Protein AF-A0AAV2E167-F1 (afdb_monomer_lite)

pLDDT: mean 82.75, std 15.73, range [47.31, 97.56]

Structure (mmCIF, N/CA/C/O backbone):
data_AF-A0AAV2E167-F1
#
_entry.id   AF-A0AAV2E167-F1
#
loop_
_atom_site.group_PDB
_atom_site.id
_atom_site.type_symbol
_atom_site.label_atom_id
_atom_site.label_alt_id
_atom_site.label_comp_id
_atom_site.label_asym_id
_atom_site.label_entity_id
_atom_site.label_seq_id
_atom_site.pdbx_PDB_ins_code
_atom_site.Cartn_x
_atom_site.Cartn_y
_atom_site.Cartn_z
_atom_site.occupancy
_atom_site.B_iso_or_equiv
_atom_site.auth_seq_id
_atom_site.auth_comp_id
_atom_site.auth_asym_id
_atom_site.auth_atom_id
_atom_site.pdbx_PDB_model_num
ATOM 1 N N . MET A 1 1 ? -47.437 3.064 44.774 1.00 47.31 1 MET A N 1
ATOM 2 C CA . MET A 1 1 ? -46.549 2.252 43.906 1.00 47.31 1 MET A CA 1
ATOM 3 C C . MET A 1 1 ? -46.673 2.664 42.426 1.00 47.31 1 MET A C 1
ATOM 5 O O . MET A 1 1 ? -46.790 1.802 41.572 1.00 47.31 1 MET A O 1
ATOM 9 N N . VAL A 1 2 ? -46.656 3.971 42.101 1.00 48.81 2 VAL A N 1
ATOM 10 C CA . VAL A 1 2 ? -46.819 4.470 40.707 1.00 48.81 2 VAL A CA 1
ATOM 11 C C . VAL A 1 2 ? -45.603 5.284 40.227 1.00 48.81 2 VAL A C 1
ATOM 13 O O . VAL A 1 2 ? -45.297 5.292 39.039 1.00 48.81 2 VAL A O 1
ATOM 16 N N . ALA A 1 3 ? -44.815 5.866 41.141 1.00 50.81 3 ALA A N 1
ATOM 17 C CA . ALA A 1 3 ? -43.581 6.588 40.798 1.00 50.81 3 ALA A CA 1
ATOM 18 C C . ALA A 1 3 ? -42.472 5.687 40.215 1.00 50.81 3 ALA A C 1
ATOM 20 O O . ALA A 1 3 ? -41.575 6.159 39.523 1.00 50.81 3 ALA A O 1
ATOM 21 N N . SER A 1 4 ? -42.541 4.376 40.457 1.00 52.25 4 SER A N 1
ATOM 22 C CA . SER A 1 4 ? -41.567 3.403 39.962 1.00 52.25 4 SER A CA 1
ATOM 23 C C . SER A 1 4 ? -41.780 3.018 38.496 1.00 52.25 4 SER A C 1
ATOM 25 O O . SER A 1 4 ? -40.814 2.623 37.854 1.00 52.25 4 SER A O 1
ATOM 27 N N . ALA A 1 5 ? -42.998 3.129 37.949 1.00 52.84 5 ALA A N 1
ATOM 28 C CA . ALA A 1 5 ? -43.303 2.712 36.575 1.00 52.84 5 ALA A CA 1
ATOM 29 C C . ALA A 1 5 ? -42.932 3.789 35.540 1.00 52.84 5 ALA A C 1
ATOM 31 O O . ALA A 1 5 ? -42.272 3.483 34.549 1.00 52.84 5 ALA A O 1
ATOM 32 N N . SER A 1 6 ? -43.257 5.060 35.817 1.00 55.75 6 SER A N 1
ATOM 33 C CA . SER A 1 6 ? -42.920 6.190 34.933 1.00 55.75 6 SER A CA 1
ATOM 34 C C . SER A 1 6 ? -41.411 6.436 34.858 1.00 55.75 6 SER A C 1
ATOM 36 O O . SER A 1 6 ? -40.881 6.706 33.785 1.00 55.75 6 SER A O 1
ATOM 38 N N . PHE A 1 7 ? -40.703 6.279 35.983 1.00 56.84 7 PHE A N 1
ATOM 39 C CA . PHE A 1 7 ? -39.248 6.421 36.033 1.00 56.84 7 PHE A CA 1
ATOM 40 C C . PHE A 1 7 ? -38.541 5.286 35.287 1.00 56.84 7 PHE A C 1
ATOM 42 O O . PHE A 1 7 ? -37.607 5.534 34.532 1.00 56.84 7 PHE A O 1
ATOM 49 N N . ARG A 1 8 ? -39.033 4.045 35.425 1.00 60.62 8 ARG A N 1
ATOM 50 C CA . ARG A 1 8 ? -38.523 2.899 34.657 1.00 60.62 8 ARG A CA 1
ATOM 51 C C . ARG A 1 8 ? -38.696 3.121 33.156 1.00 60.62 8 ARG A C 1
ATOM 53 O O . ARG A 1 8 ? -37.732 2.949 32.428 1.00 60.62 8 ARG A O 1
ATOM 60 N N . GLN A 1 9 ? -39.864 3.578 32.705 1.00 60.41 9 GLN A N 1
ATOM 61 C CA . GLN A 1 9 ? -40.140 3.791 31.281 1.00 60.41 9 GLN A CA 1
ATOM 62 C C . GLN A 1 9 ? -39.333 4.956 30.680 1.00 60.41 9 GLN A C 1
ATOM 64 O O . GLN A 1 9 ? -38.788 4.826 29.585 1.00 60.41 9 GLN A O 1
ATOM 69 N N . GLN A 1 10 ? -39.188 6.068 31.405 1.00 65.12 10 GLN A N 1
ATOM 70 C CA . GLN A 1 10 ? -38.405 7.226 30.959 1.00 65.12 10 GLN A CA 1
ATOM 71 C C . GLN A 1 10 ? -36.896 6.925 30.945 1.00 65.12 10 GLN A C 1
ATOM 73 O O . GLN A 1 10 ? -36.195 7.314 30.011 1.00 65.12 10 GLN A O 1
ATOM 78 N N . MET A 1 11 ? -36.408 6.153 31.922 1.00 64.94 11 MET A N 1
ATOM 79 C CA . MET A 1 11 ? -35.016 5.706 31.979 1.00 64.94 11 MET A CA 1
ATOM 80 C C . MET A 1 11 ? -34.710 4.660 30.898 1.00 64.94 11 MET A C 1
ATOM 82 O O . MET A 1 11 ? -33.640 4.714 30.302 1.00 64.94 11 MET A O 1
ATOM 86 N N . SER A 1 12 ? -35.660 3.776 30.563 1.00 75.69 12 SER A N 1
ATOM 87 C CA . SER A 1 12 ? -35.531 2.825 29.448 1.00 75.69 12 SER A CA 1
ATOM 88 C C . SER A 1 12 ? -35.449 3.511 28.080 1.00 75.69 12 SER A C 1
ATOM 90 O O . SER A 1 12 ? -34.602 3.138 27.273 1.00 75.69 12 SER A O 1
ATOM 92 N N . LEU A 1 13 ? -36.279 4.527 27.812 1.00 74.81 13 LEU A N 1
ATOM 93 C CA . LEU A 1 13 ? -36.254 5.251 26.531 1.00 74.81 13 LEU A CA 1
ATOM 94 C C . LEU A 1 13 ? -34.966 6.060 26.344 1.00 74.81 13 LEU A C 1
ATOM 96 O O . LEU A 1 13 ? -34.392 6.054 25.256 1.00 74.81 13 LEU A O 1
ATOM 100 N N . ALA A 1 14 ? -34.474 6.700 27.408 1.00 80.00 14 ALA A N 1
ATOM 101 C CA . ALA A 1 14 ? -33.192 7.400 27.378 1.00 80.00 14 ALA A CA 1
ATOM 102 C C . ALA A 1 14 ? -32.025 6.443 27.073 1.00 80.00 14 ALA A C 1
ATOM 104 O O . ALA A 1 14 ? -31.132 6.784 26.301 1.00 80.00 14 ALA A O 1
ATOM 105 N N . LEU A 1 15 ? -32.064 5.224 27.622 1.00 79.19 15 LEU A N 1
ATOM 106 C CA . LEU A 1 15 ? -31.035 4.204 27.413 1.00 79.19 15 LEU A CA 1
ATOM 107 C C . LEU A 1 15 ? -31.038 3.664 25.976 1.00 79.19 15 LEU A C 1
ATOM 109 O O . LEU A 1 15 ? -29.977 3.521 25.377 1.00 79.19 15 LEU A O 1
ATOM 113 N N . ILE A 1 16 ? -32.217 3.426 25.393 1.00 84.19 16 ILE A N 1
ATOM 114 C CA . ILE A 1 16 ? -32.352 2.969 24.000 1.00 84.19 16 ILE A CA 1
ATOM 115 C C . ILE A 1 16 ? -31.878 4.049 23.020 1.00 84.19 16 ILE A C 1
ATOM 117 O O . ILE A 1 16 ? -31.143 3.741 22.086 1.00 84.19 16 ILE A O 1
ATOM 121 N N . MET A 1 17 ? -32.244 5.314 23.251 1.00 82.06 17 MET A N 1
ATOM 122 C CA . MET A 1 17 ? -31.775 6.442 22.436 1.00 82.06 17 MET A CA 1
ATOM 123 C C . MET A 1 17 ? -30.255 6.604 22.530 1.00 82.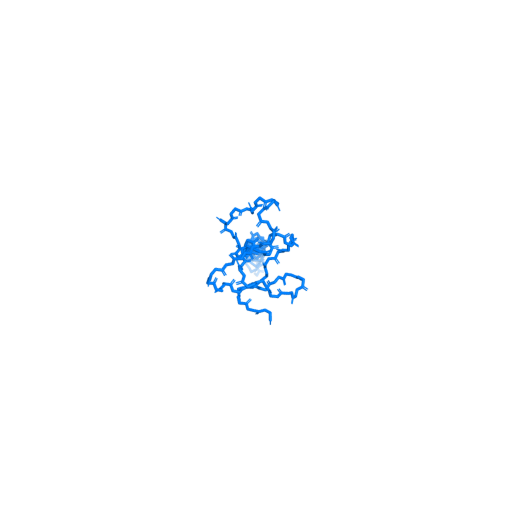06 17 MET A C 1
ATOM 125 O O . MET A 1 17 ? -29.597 6.760 21.505 1.00 82.06 17 MET A O 1
ATOM 129 N N . ALA A 1 18 ? -29.683 6.508 23.734 1.00 83.31 18 ALA A N 1
ATOM 130 C CA . ALA A 1 18 ? -28.239 6.587 23.929 1.00 83.31 18 ALA A CA 1
ATOM 131 C C . ALA A 1 18 ? -27.503 5.447 23.208 1.00 83.31 18 ALA A C 1
ATOM 133 O O . ALA A 1 18 ? -26.574 5.714 22.453 1.00 83.31 18 ALA A O 1
ATOM 134 N N . LEU A 1 19 ? -27.956 4.198 23.361 1.00 80.94 19 LEU A N 1
ATOM 135 C CA . LEU A 1 19 ? -27.372 3.044 22.669 1.00 80.94 19 LEU A CA 1
ATOM 136 C C . LEU A 1 19 ? -27.530 3.138 21.146 1.00 80.94 19 LEU A C 1
ATOM 138 O O . LEU A 1 19 ? -26.597 2.807 20.421 1.00 80.94 19 LEU A O 1
ATOM 142 N N . GLY A 1 20 ? -28.671 3.629 20.656 1.00 79.81 20 GLY A N 1
ATOM 143 C CA . GLY A 1 20 ? -28.917 3.844 19.231 1.00 79.81 20 GLY A CA 1
ATOM 144 C C . GLY A 1 20 ? -27.997 4.906 18.627 1.00 79.81 20 GLY A C 1
ATOM 145 O O . GLY A 1 20 ? -27.439 4.683 17.556 1.00 79.81 20 GLY A O 1
ATOM 146 N N . ILE A 1 21 ? -27.773 6.017 19.336 1.00 80.62 21 ILE A N 1
ATOM 147 C CA . ILE A 1 21 ? -26.831 7.071 18.930 1.00 80.62 21 ILE A CA 1
ATOM 148 C C . ILE A 1 21 ? -25.393 6.545 18.978 1.00 80.62 21 ILE A C 1
ATOM 150 O O . ILE A 1 21 ? -24.643 6.752 18.030 1.00 80.62 21 ILE A O 1
ATOM 154 N N . SER A 1 22 ? -25.003 5.822 20.032 1.00 74.56 22 SER A N 1
ATOM 155 C CA . SER A 1 22 ? -23.670 5.214 20.132 1.00 74.56 22 SER A CA 1
ATOM 156 C C . SER A 1 22 ? -23.407 4.199 19.017 1.00 74.56 22 SER A C 1
ATOM 158 O O . SER A 1 22 ? -22.310 4.175 18.463 1.00 74.56 22 SER A O 1
ATOM 160 N N . LEU A 1 23 ? -24.412 3.401 18.647 1.00 71.38 23 LEU A N 1
ATOM 161 C CA . LEU A 1 23 ? -24.322 2.439 17.551 1.00 71.38 23 LEU A CA 1
ATOM 162 C C . LEU A 1 23 ? -24.232 3.136 16.184 1.00 71.38 23 LEU A C 1
ATOM 164 O O . LEU A 1 23 ? -23.420 2.738 15.352 1.00 71.38 23 LEU A O 1
ATOM 168 N N . TRP A 1 24 ? -25.001 4.210 15.976 1.00 72.81 24 TRP A N 1
ATOM 169 C CA . TRP A 1 24 ? -24.902 5.065 14.787 1.00 72.81 24 TRP A CA 1
ATOM 170 C C . TRP A 1 24 ? -23.521 5.715 14.656 1.00 72.81 24 TRP A C 1
ATOM 172 O O . TRP A 1 24 ? -22.935 5.711 13.579 1.00 72.81 24 TRP A O 1
ATOM 182 N N . VAL A 1 25 ? -22.964 6.228 15.757 1.00 69.81 25 VAL A N 1
ATOM 183 C CA . VAL A 1 25 ? -21.626 6.839 15.778 1.00 69.81 25 VAL A CA 1
ATOM 184 C C . VAL A 1 25 ? -20.527 5.808 15.494 1.00 69.81 25 VAL A C 1
ATOM 186 O O . VAL A 1 25 ? -19.567 6.141 14.801 1.00 69.81 25 VAL A O 1
ATOM 189 N N . LEU A 1 26 ? -20.663 4.562 15.969 1.00 61.25 26 LEU A N 1
ATOM 190 C CA . LEU A 1 26 ? -19.725 3.482 15.634 1.00 61.25 26 LEU A CA 1
ATOM 191 C C . LEU A 1 26 ? -19.755 3.133 14.141 1.00 61.25 26 LEU A C 1
ATOM 193 O O . LEU A 1 26 ? -18.701 2.921 13.544 1.00 61.25 26 LEU A O 1
ATOM 197 N N . HIS A 1 27 ?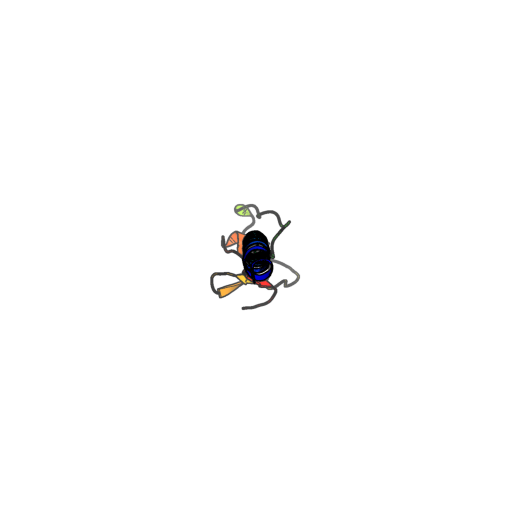 -20.946 3.084 13.541 1.00 59.38 27 HIS A N 1
ATOM 198 C CA . HIS A 1 27 ? -21.102 2.706 12.137 1.00 59.38 27 HIS A CA 1
ATOM 199 C C . HIS A 1 27 ? -20.455 3.722 11.185 1.00 59.38 27 HIS A C 1
ATOM 201 O O . HIS A 1 27 ? -19.946 3.350 10.134 1.00 59.38 27 HIS A O 1
ATOM 207 N N . SER A 1 28 ? -20.412 4.996 11.577 1.00 58.50 28 SER A N 1
ATOM 208 C CA . SER A 1 28 ? -19.864 6.072 10.748 1.00 58.50 28 SER A CA 1
ATOM 209 C C . SER A 1 28 ? -18.335 6.210 10.785 1.00 58.50 28 SER A C 1
ATOM 211 O O . SER A 1 28 ? -17.817 7.065 10.074 1.00 58.50 28 SER A O 1
ATOM 213 N N . LYS A 1 29 ? -17.598 5.456 11.621 1.00 54.09 29 LYS A N 1
ATOM 214 C CA . LYS A 1 29 ? -16.164 5.728 11.876 1.00 54.09 29 LYS A CA 1
ATOM 215 C C . LYS A 1 29 ? -15.185 4.611 11.509 1.00 54.09 29 LYS A C 1
ATOM 217 O O . LYS A 1 29 ? -13.990 4.775 11.731 1.00 54.09 29 LYS A O 1
ATOM 222 N N . VAL A 1 30 ? -15.631 3.514 10.904 1.00 50.72 30 VAL A N 1
ATOM 223 C CA . VAL A 1 30 ? -14.689 2.571 10.273 1.00 50.72 30 VAL A CA 1
ATOM 224 C C . VAL A 1 30 ? -14.426 3.045 8.844 1.00 50.72 30 VAL A C 1
ATOM 226 O O . VAL A 1 30 ? -14.793 2.400 7.870 1.00 50.72 30 VAL A O 1
ATOM 229 N N . GLU A 1 31 ? -13.830 4.232 8.726 1.00 55.34 31 GLU A N 1
ATOM 230 C CA . GLU A 1 31 ? -13.084 4.581 7.524 1.00 55.34 31 GLU A CA 1
ATOM 231 C C . GLU A 1 31 ? -11.839 3.705 7.600 1.00 55.34 31 GLU A C 1
ATOM 233 O O . GLU A 1 31 ? -11.002 3.892 8.484 1.00 55.34 31 GLU A O 1
ATOM 238 N N . ALA A 1 32 ? -11.812 2.650 6.782 1.00 56.12 32 ALA A N 1
ATOM 239 C CA . ALA A 1 32 ? -10.613 1.857 6.591 1.00 56.12 32 ALA A CA 1
ATOM 240 C C . ALA A 1 32 ? -9.487 2.852 6.315 1.00 56.12 32 ALA A C 1
ATOM 242 O O . ALA A 1 32 ? -9.588 3.649 5.383 1.00 56.12 32 ALA A O 1
ATOM 243 N N . ASP A 1 33 ? -8.502 2.875 7.207 1.00 61.97 33 ASP A N 1
ATOM 244 C CA . ASP A 1 33 ? -7.332 3.725 7.084 1.00 61.97 33 ASP A CA 1
ATOM 245 C C . ASP A 1 33 ? -6.692 3.384 5.738 1.00 61.97 33 ASP A C 1
ATOM 247 O O . ASP A 1 33 ? -6.134 2.302 5.556 1.00 61.97 33 ASP A O 1
ATOM 251 N N . ASP A 1 34 ? -6.913 4.239 4.741 1.00 77.69 34 ASP A N 1
ATOM 252 C CA . ASP A 1 34 ? -6.292 4.080 3.439 1.00 77.69 34 ASP A CA 1
ATOM 253 C C . ASP A 1 34 ? -4.805 4.355 3.647 1.00 77.69 34 ASP A C 1
ATOM 255 O O . ASP A 1 34 ? -4.376 5.504 3.743 1.00 77.69 34 ASP A O 1
ATOM 259 N N . ILE A 1 35 ? -4.026 3.282 3.776 1.00 88.75 35 ILE A N 1
ATOM 260 C CA . ILE A 1 35 ? -2.579 3.311 4.032 1.00 88.75 35 ILE A CA 1
ATOM 261 C C . ILE A 1 35 ? -1.851 4.170 2.989 1.00 88.75 35 ILE A C 1
ATOM 263 O O . ILE A 1 35 ? -0.786 4.719 3.261 1.00 88.75 35 ILE A O 1
ATOM 267 N N . CYS A 1 36 ? -2.448 4.329 1.806 1.00 91.31 36 CYS A N 1
ATOM 268 C CA . CYS A 1 36 ? -1.911 5.098 0.694 1.00 91.31 36 CYS A CA 1
ATOM 269 C C . CYS A 1 36 ? -2.489 6.515 0.573 1.00 91.31 36 CYS A C 1
ATOM 271 O O . CYS A 1 36 ? -2.290 7.186 -0.446 1.00 91.31 36 CYS A O 1
ATOM 273 N N . LYS A 1 37 ? -3.182 7.007 1.605 1.00 91.12 37 LYS A N 1
ATOM 274 C CA . LYS A 1 37 ? -3.800 8.333 1.606 1.00 91.12 37 LYS A CA 1
ATOM 275 C C . LYS A 1 37 ? -2.755 9.429 1.414 1.00 91.12 37 LYS A C 1
ATOM 277 O O . LYS A 1 37 ? -1.800 9.559 2.174 1.00 91.12 37 LYS A O 1
ATOM 282 N N . GLY A 1 38 ? -2.981 10.271 0.408 1.00 87.12 38 GLY A N 1
ATOM 283 C CA . GLY A 1 38 ? -2.098 11.394 0.078 1.00 87.12 38 GLY A CA 1
ATOM 284 C C . GLY A 1 38 ? -0.990 11.060 -0.923 1.00 87.12 38 GLY A C 1
ATOM 285 O O . GLY A 1 38 ? -0.236 11.957 -1.296 1.00 87.12 38 GLY A O 1
ATOM 286 N N . ILE A 1 39 ? -0.917 9.818 -1.405 1.00 89.88 39 ILE A N 1
ATOM 287 C CA . ILE A 1 39 ? -0.045 9.429 -2.516 1.00 89.88 39 ILE A CA 1
ATOM 288 C C . ILE A 1 39 ? -0.833 9.570 -3.821 1.00 89.88 39 ILE A C 1
ATOM 290 O O . ILE A 1 39 ? -1.939 9.051 -3.961 1.00 89.88 39 ILE A O 1
ATOM 294 N N . SER A 1 40 ? -0.282 10.308 -4.784 1.00 89.19 40 SER A N 1
ATOM 295 C CA . SER A 1 40 ? -0.889 10.460 -6.107 1.00 89.19 40 SER A CA 1
ATOM 296 C C . SER A 1 40 ? -0.714 9.191 -6.938 1.00 89.19 40 SER A C 1
ATOM 298 O O . SER A 1 40 ? 0.382 8.627 -6.963 1.00 89.19 40 SER A O 1
ATOM 300 N N . LYS A 1 41 ? -1.757 8.798 -7.682 1.00 89.31 41 LYS A N 1
ATOM 301 C CA . LYS A 1 41 ? -1.665 7.699 -8.653 1.00 89.31 41 LYS A CA 1
ATOM 302 C C . LYS A 1 41 ? -0.549 7.999 -9.673 1.00 89.31 41 LYS A C 1
ATOM 304 O O . LYS A 1 41 ? -0.536 9.111 -10.207 1.00 89.31 41 LYS A O 1
ATOM 309 N N . PRO A 1 42 ? 0.375 7.054 -9.931 1.00 90.94 42 PRO A N 1
ATOM 310 C CA . PRO A 1 42 ? 1.398 7.226 -10.957 1.00 90.94 42 PRO A CA 1
ATOM 311 C C . PRO A 1 42 ? 0.775 7.287 -12.356 1.00 90.94 42 PRO A C 1
ATOM 313 O O . PRO A 1 42 ? -0.320 6.770 -12.593 1.00 90.94 42 PRO A O 1
ATOM 316 N N . ASP A 1 43 ? 1.490 7.916 -13.287 1.00 93.38 43 ASP A N 1
ATOM 317 C CA . ASP A 1 43 ? 1.125 7.885 -14.702 1.00 93.38 43 ASP A CA 1
ATOM 318 C C . ASP A 1 43 ? 1.272 6.447 -15.241 1.00 93.38 43 ASP A C 1
ATOM 320 O O . ASP A 1 43 ? 2.249 5.778 -14.888 1.00 93.38 43 ASP A O 1
ATOM 324 N N . PRO A 1 44 ? 0.347 5.934 -16.069 1.00 88.62 44 PRO A N 1
ATOM 325 C CA . PRO A 1 44 ? 0.419 4.557 -16.561 1.00 88.62 44 PRO A CA 1
ATOM 326 C C . PRO A 1 44 ? 1.716 4.245 -17.323 1.00 88.62 44 PRO A C 1
ATOM 328 O O . PRO A 1 44 ? 2.206 3.122 -17.231 1.00 88.62 44 PRO A O 1
ATOM 331 N N . GLU A 1 45 ? 2.318 5.226 -18.003 1.00 93.56 45 GLU A N 1
ATOM 332 C CA . GLU A 1 45 ? 3.586 5.047 -18.726 1.00 93.56 45 GLU A CA 1
ATOM 333 C C . GLU A 1 45 ? 4.796 4.951 -17.780 1.00 93.56 45 GLU A C 1
ATOM 335 O O . GLU A 1 45 ? 5.886 4.554 -18.188 1.00 93.56 45 GLU A O 1
ATOM 340 N N . SER A 1 46 ? 4.625 5.316 -16.505 1.00 89.94 46 SER A N 1
ATOM 341 C CA . SER A 1 46 ? 5.674 5.227 -15.482 1.00 89.94 46 SER A CA 1
ATOM 342 C C . SER A 1 46 ? 5.731 3.873 -14.766 1.00 89.94 46 SER A C 1
ATOM 344 O O . SER A 1 46 ? 6.624 3.652 -13.950 1.00 89.94 46 SER A O 1
ATOM 346 N N . CYS A 1 47 ? 4.809 2.958 -15.076 1.00 94.19 47 CYS A N 1
ATOM 347 C CA . CYS A 1 47 ? 4.797 1.599 -14.544 1.00 94.19 47 CYS A CA 1
ATOM 348 C C . CYS A 1 47 ? 5.667 0.657 -15.414 1.00 94.19 47 CYS A C 1
ATOM 350 O O . CYS A 1 47 ? 5.593 0.728 -16.642 1.00 94.19 47 CYS A O 1
ATOM 352 N N . PRO A 1 48 ? 6.444 -0.280 -14.828 1.00 91.38 48 PRO A N 1
ATOM 353 C CA . PRO A 1 48 ? 6.540 -0.600 -13.403 1.00 91.38 48 PRO A CA 1
ATOM 354 C C . PRO A 1 48 ? 7.465 0.350 -12.624 1.00 91.38 48 PRO A C 1
ATOM 356 O O . PRO A 1 48 ? 8.438 0.882 -13.155 1.00 91.38 48 PRO A O 1
ATOM 359 N N . ILE A 1 49 ? 7.173 0.522 -11.332 1.00 93.12 49 ILE A N 1
ATOM 360 C CA . ILE A 1 49 ? 7.954 1.388 -10.443 1.00 93.12 49 ILE A CA 1
ATOM 361 C C . ILE A 1 49 ? 9.231 0.673 -9.996 1.00 93.12 49 ILE A C 1
ATOM 363 O O . ILE A 1 49 ? 9.182 -0.441 -9.483 1.00 93.12 49 ILE A O 1
ATOM 367 N N . TYR A 1 50 ? 10.368 1.359 -10.113 1.00 91.19 50 TYR A N 1
ATOM 368 C CA . TYR A 1 50 ? 11.640 0.931 -9.534 1.00 91.19 50 TYR A CA 1
ATOM 369 C C . TYR A 1 50 ? 12.060 1.910 -8.437 1.00 91.19 50 TYR A C 1
ATOM 371 O O . TYR A 1 50 ? 12.466 3.040 -8.707 1.00 91.19 50 TYR A O 1
ATOM 379 N N . CYS A 1 51 ? 11.956 1.478 -7.186 1.00 93.19 51 CYS A N 1
ATOM 380 C CA . CYS A 1 51 ? 12.374 2.237 -6.016 1.00 93.19 51 CYS A CA 1
ATOM 381 C C . CYS A 1 51 ? 13.816 1.893 -5.627 1.00 93.19 51 CYS A C 1
ATOM 383 O O . CYS A 1 51 ? 14.254 0.750 -5.728 1.00 93.19 51 CYS A O 1
ATOM 385 N N . LEU A 1 52 ? 14.563 2.895 -5.154 1.00 94.69 52 LEU A N 1
ATOM 386 C CA . LEU A 1 52 ? 15.901 2.673 -4.589 1.00 94.69 52 LEU A CA 1
ATOM 387 C C . LEU A 1 52 ? 15.837 2.160 -3.145 1.00 94.69 52 LEU A C 1
ATOM 389 O O . LEU A 1 52 ? 16.735 1.449 -2.702 1.00 94.69 52 LEU A O 1
ATOM 393 N N . ILE A 1 53 ? 14.806 2.568 -2.403 1.00 94.06 53 ILE A N 1
ATOM 394 C CA . ILE A 1 53 ? 14.582 2.194 -1.009 1.00 94.06 53 ILE A CA 1
ATOM 395 C C . ILE A 1 53 ? 13.292 1.390 -0.962 1.00 94.06 53 ILE A C 1
ATOM 397 O O . ILE A 1 53 ? 12.262 1.858 -1.444 1.00 94.06 53 ILE A O 1
ATOM 401 N N . ASN A 1 54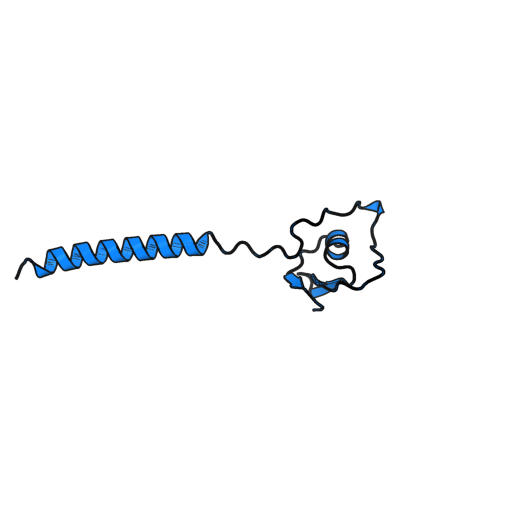 ? 13.369 0.201 -0.372 1.00 95.19 54 ASN A N 1
ATOM 402 C CA . ASN A 1 54 ? 12.207 -0.656 -0.203 1.00 95.19 54 ASN A CA 1
ATOM 403 C C . ASN A 1 54 ? 11.257 -0.052 0.835 1.00 95.19 54 ASN A C 1
ATOM 405 O O . ASN A 1 54 ? 11.663 0.226 1.965 1.00 95.19 54 ASN A O 1
ATOM 409 N N . ASP A 1 55 ? 9.992 0.059 0.456 1.00 95.00 55 ASP A N 1
ATOM 410 C CA . ASP A 1 55 ? 8.867 0.430 1.307 1.00 95.00 55 ASP A CA 1
ATOM 411 C C . ASP A 1 55 ? 7.759 -0.619 1.116 1.00 95.00 55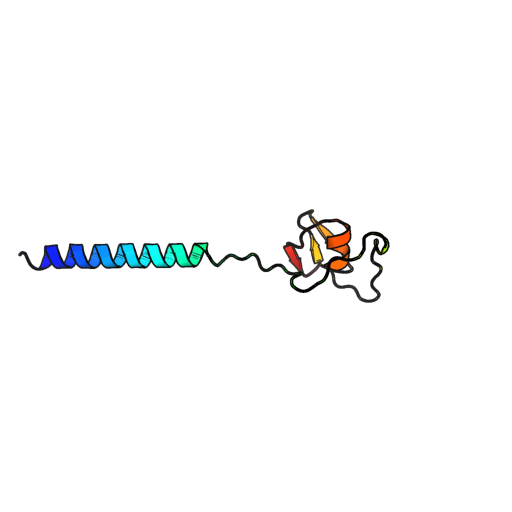 ASP A C 1
ATOM 413 O O . ASP A 1 55 ? 6.806 -0.395 0.374 1.00 95.00 55 ASP A O 1
ATOM 417 N N . PRO A 1 56 ? 7.927 -1.838 1.661 1.00 96.94 56 PRO A N 1
ATOM 418 C CA . PRO A 1 56 ? 7.037 -2.942 1.342 1.00 96.94 56 PRO A CA 1
ATOM 419 C C . PRO A 1 56 ? 5.621 -2.687 1.864 1.00 96.94 56 PRO A C 1
ATOM 421 O O . PRO A 1 56 ? 5.449 -2.263 3.005 1.00 96.94 56 PRO A O 1
ATOM 424 N N . VAL A 1 57 ? 4.611 -3.026 1.066 1.00 97.00 57 VAL A N 1
ATOM 425 C CA . VAL A 1 57 ? 3.192 -3.023 1.445 1.00 97.00 57 VAL A CA 1
ATOM 426 C C . VAL A 1 57 ? 2.503 -4.307 0.988 1.00 97.00 57 VAL A C 1
ATOM 428 O O . VAL A 1 57 ? 2.886 -4.908 -0.016 1.00 97.00 57 VAL A O 1
ATOM 431 N N . CYS A 1 58 ? 1.471 -4.722 1.719 1.00 97.56 58 CYS A N 1
ATOM 432 C CA . CYS A 1 58 ? 0.675 -5.900 1.417 1.00 97.56 58 CYS A CA 1
ATOM 433 C C . CYS A 1 58 ? -0.616 -5.488 0.707 1.00 97.56 58 CYS A C 1
ATOM 435 O O . CYS A 1 58 ? -1.433 -4.744 1.266 1.00 97.56 58 CYS A O 1
ATOM 437 N N . GLY A 1 59 ? -0.784 -5.959 -0.527 1.00 96.25 59 GLY A N 1
ATOM 438 C CA . GLY A 1 59 ? -1.986 -5.756 -1.323 1.00 96.25 59 GLY A CA 1
ATOM 439 C C . GLY A 1 59 ? -3.157 -6.620 -0.872 1.00 96.25 59 GLY A C 1
ATOM 440 O O . GLY A 1 59 ? -2.991 -7.667 -0.244 1.00 96.25 59 GLY A O 1
ATOM 441 N N . ALA A 1 60 ? -4.366 -6.199 -1.232 1.0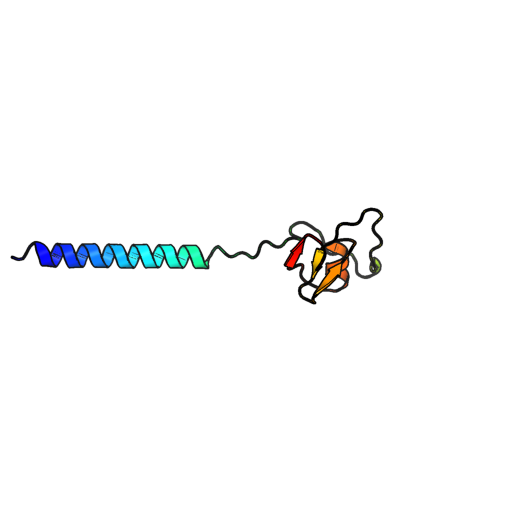0 95.81 60 ALA A N 1
ATOM 442 C CA . ALA A 1 60 ? -5.588 -6.980 -1.050 1.00 95.81 60 ALA A CA 1
ATOM 443 C C . ALA A 1 60 ? -5.579 -8.295 -1.855 1.00 95.81 60 ALA A C 1
ATOM 445 O O . ALA A 1 60 ? -6.323 -9.220 -1.537 1.00 95.81 60 ALA A O 1
ATOM 446 N N . ASP A 1 61 ? -4.730 -8.379 -2.879 1.00 96.44 61 ASP A N 1
ATOM 447 C CA . ASP A 1 61 ? -4.473 -9.562 -3.698 1.00 96.44 61 ASP A CA 1
ATOM 448 C C . ASP A 1 61 ? -3.479 -10.554 -3.057 1.00 96.44 61 ASP A C 1
ATOM 450 O O . ASP A 1 61 ? -3.265 -11.644 -3.587 1.00 96.44 61 ASP A O 1
ATOM 454 N N . GLY A 1 62 ? -2.900 -10.212 -1.899 1.00 96.44 62 GLY A N 1
ATOM 455 C CA . GLY A 1 62 ? -1.946 -11.046 -1.169 1.00 96.44 62 GLY A CA 1
ATOM 456 C C . GLY A 1 62 ? -0.504 -10.951 -1.671 1.00 96.44 62 GLY A C 1
ATOM 457 O O . GLY A 1 62 ? 0.355 -11.677 -1.163 1.00 96.44 62 GLY A O 1
ATOM 458 N N . TYR A 1 63 ? -0.212 -10.067 -2.629 1.00 97.31 63 TYR A N 1
ATOM 459 C CA . TYR A 1 63 ? 1.151 -9.809 -3.082 1.00 97.31 63 TYR A CA 1
ATOM 460 C C . TYR A 1 63 ? 1.817 -8.694 -2.267 1.00 97.31 63 TYR A C 1
ATOM 462 O O . TYR A 1 63 ? 1.188 -7.733 -1.819 1.00 97.31 63 TYR A O 1
ATOM 470 N N . THR A 1 64 ? 3.131 -8.835 -2.076 1.00 97.38 64 THR A N 1
ATOM 471 C CA . THR A 1 64 ? 3.966 -7.772 -1.508 1.00 97.38 64 THR A CA 1
ATOM 472 C C . THR A 1 64 ? 4.455 -6.861 -2.625 1.00 97.38 64 THR A C 1
ATOM 474 O O . THR A 1 64 ? 5.188 -7.317 -3.504 1.00 97.38 64 THR A O 1
ATOM 477 N N . TYR A 1 65 ? 4.123 -5.577 -2.535 1.00 96.56 65 TYR A N 1
ATOM 478 C CA . TYR A 1 65 ? 4.672 -4.522 -3.384 1.00 96.56 65 TYR A CA 1
ATOM 479 C C . TYR A 1 65 ? 5.831 -3.856 -2.652 1.00 96.56 65 TYR A C 1
ATOM 481 O O . TYR A 1 65 ? 5.645 -3.294 -1.575 1.00 96.56 65 TYR A O 1
ATOM 489 N N . TRP A 1 66 ? 7.040 -3.956 -3.195 1.00 96.75 66 TRP A N 1
ATOM 490 C CA . TRP A 1 66 ? 8.283 -3.545 -2.534 1.00 96.75 66 TRP A CA 1
ATOM 491 C C . TRP A 1 66 ? 8.557 -2.052 -2.618 1.00 96.75 66 TRP A C 1
ATOM 493 O O . TRP A 1 66 ? 9.292 -1.517 -1.789 1.00 96.75 66 TRP A O 1
ATOM 503 N N . CYS A 1 67 ? 7.960 -1.390 -3.600 1.00 95.81 67 CYS A N 1
ATOM 504 C CA . CYS A 1 67 ? 8.043 0.043 -3.819 1.00 95.81 67 CYS A CA 1
ATOM 505 C C . CYS A 1 67 ? 6.822 0.793 -3.280 1.00 95.81 67 CYS A C 1
ATOM 507 O O . CYS A 1 67 ? 6.617 1.966 -3.596 1.00 95.81 67 CYS A O 1
ATOM 509 N N . GLY A 1 68 ? 6.029 0.123 -2.448 1.00 95.50 68 GLY A N 1
ATOM 510 C CA . GLY A 1 68 ? 4.964 0.728 -1.673 1.00 95.50 68 GLY A CA 1
ATOM 511 C C . GLY A 1 68 ? 3.702 0.986 -2.477 1.00 95.50 68 GLY A C 1
ATOM 512 O O . GLY A 1 68 ? 3.386 0.321 -3.466 1.00 95.50 68 GLY A O 1
ATOM 513 N N . CYS A 1 69 ? 2.958 1.988 -2.025 1.00 95.62 69 CYS A N 1
ATOM 514 C CA . CYS A 1 69 ? 1.650 2.335 -2.563 1.00 95.62 69 CYS A CA 1
ATOM 515 C C . CYS A 1 69 ? 1.652 2.654 -4.060 1.00 95.62 69 CYS A C 1
ATOM 517 O O . CYS A 1 69 ? 0.711 2.290 -4.755 1.00 95.62 69 CYS A O 1
ATOM 519 N N . VAL A 1 70 ? 2.694 3.309 -4.577 1.00 94.94 70 VAL A N 1
ATOM 520 C CA . VAL A 1 70 ? 2.766 3.663 -6.005 1.00 94.94 70 VAL A CA 1
ATOM 521 C C . VAL A 1 70 ? 2.853 2.426 -6.901 1.00 94.94 70 VAL A C 1
ATOM 523 O O . VAL A 1 70 ? 2.249 2.392 -7.967 1.00 94.94 70 VAL A O 1
ATOM 526 N N . GLU A 1 71 ? 3.545 1.380 -6.454 1.00 95.69 71 GLU A N 1
ATOM 527 C CA . GLU A 1 71 ? 3.642 0.120 -7.191 1.00 95.69 71 GLU A CA 1
ATOM 528 C C . GLU A 1 71 ? 2.336 -0.676 -7.095 1.00 95.69 71 GLU A C 1
ATOM 530 O O . GLU A 1 71 ? 1.837 -1.154 -8.113 1.00 95.69 71 GLU A O 1
ATOM 535 N N . ALA A 1 72 ? 1.722 -0.723 -5.908 1.00 95.56 72 ALA A N 1
ATOM 536 C CA . ALA A 1 72 ? 0.398 -1.317 -5.726 1.00 95.56 72 ALA A CA 1
ATOM 537 C C . ALA A 1 72 ? -0.661 -0.640 -6.621 1.00 95.56 72 ALA A C 1
ATOM 539 O O . ALA A 1 72 ? -1.493 -1.312 -7.231 1.00 95.56 72 ALA A O 1
ATOM 540 N N . MET A 1 73 ? -0.585 0.687 -6.785 1.00 94.75 73 MET A N 1
ATOM 541 C CA . MET A 1 73 ? -1.462 1.447 -7.683 1.00 94.75 73 MET A CA 1
ATOM 542 C C . MET A 1 73 ? -1.245 1.119 -9.166 1.00 94.75 73 MET A C 1
ATOM 544 O O . MET A 1 73 ? -2.220 1.123 -9.918 1.00 94.75 73 MET A O 1
ATOM 548 N N . CYS A 1 74 ? -0.014 0.822 -9.598 1.00 95.31 74 CYS A N 1
ATOM 549 C CA . CYS A 1 74 ? 0.255 0.335 -10.958 1.00 95.31 74 CYS A CA 1
ATOM 550 C C . CYS A 1 74 ? -0.419 -1.019 -11.226 1.00 95.31 74 CYS A C 1
ATOM 552 O O . CYS A 1 74 ? -0.846 -1.280 -12.346 1.00 95.31 74 CYS A O 1
ATOM 554 N N . ALA A 1 75 ? -0.543 -1.863 -10.199 1.00 94.50 75 ALA A N 1
ATOM 555 C CA . ALA A 1 75 ? -1.270 -3.130 -10.256 1.00 94.50 75 ALA A CA 1
ATOM 556 C C . ALA A 1 75 ? -2.768 -2.990 -9.921 1.00 94.50 75 ALA A C 1
ATOM 558 O O . ALA A 1 75 ? -3.443 -3.993 -9.698 1.00 94.50 75 ALA A O 1
ATOM 559 N N . GLU A 1 76 ? -3.277 -1.754 -9.842 1.00 93.69 76 GLU A N 1
ATOM 560 C CA . GLU A 1 76 ? -4.667 -1.421 -9.500 1.00 93.69 76 GLU A CA 1
ATOM 561 C C . GLU A 1 76 ? -5.171 -2.105 -8.219 1.00 93.69 76 GLU A C 1
ATOM 563 O O . GLU A 1 76 ? -6.352 -2.422 -8.075 1.00 93.69 76 GLU A O 1
ATOM 568 N N . THR A 1 77 ? -4.263 -2.310 -7.265 1.00 94.44 77 THR A N 1
ATOM 569 C CA . THR A 1 77 ? -4.515 -3.063 -6.041 1.00 94.44 77 THR A CA 1
ATOM 570 C C . THR A 1 77 ? -4.537 -2.146 -4.826 1.00 94.44 77 THR A C 1
ATOM 572 O O . THR A 1 77 ? -3.668 -1.294 -4.636 1.00 94.44 77 THR A O 1
ATOM 575 N N . GLN A 1 78 ? -5.545 -2.335 -3.973 1.00 93.56 78 GLN A N 1
ATOM 576 C CA . GLN A 1 78 ? -5.643 -1.634 -2.697 1.00 93.56 78 GLN A CA 1
ATOM 577 C C . GLN A 1 78 ? -4.649 -2.219 -1.690 1.00 93.56 78 GLN A C 1
ATOM 579 O O . GLN A 1 78 ? -4.547 -3.435 -1.545 1.00 93.56 78 GLN A O 1
ATOM 584 N N . VAL A 1 79 ? -3.957 -1.357 -0.950 1.00 95.31 79 VAL A N 1
ATOM 585 C CA . VAL A 1 79 ? -3.083 -1.777 0.149 1.00 95.31 79 VAL A CA 1
ATOM 586 C C . VAL A 1 79 ? -3.910 -2.006 1.410 1.00 95.31 79 VAL A C 1
ATOM 588 O O . VAL A 1 79 ? -4.674 -1.137 1.821 1.00 95.31 79 VAL A O 1
ATOM 591 N N . VAL A 1 80 ? -3.737 -3.170 2.039 1.00 95.50 80 VAL A N 1
ATOM 592 C CA . VAL A 1 80 ? -4.454 -3.555 3.270 1.00 95.50 80 VAL A CA 1
ATOM 593 C C . VAL A 1 80 ? -3.589 -3.458 4.522 1.00 95.50 80 VAL A C 1
ATOM 595 O O . VAL A 1 80 ? -4.119 -3.368 5.628 1.00 95.50 80 VAL A O 1
ATOM 598 N N . ARG A 1 81 ? -2.257 -3.498 4.374 1.00 93.88 81 ARG A N 1
ATOM 599 C CA . ARG A 1 81 ? -1.303 -3.389 5.488 1.00 93.88 81 ARG A CA 1
ATOM 600 C C . ARG A 1 81 ? 0.063 -2.888 5.007 1.00 93.88 81 ARG A C 1
ATOM 602 O O . ARG A 1 81 ? 0.508 -3.266 3.929 1.00 93.88 81 ARG A O 1
ATOM 609 N N . SER A 1 82 ? 0.758 -2.100 5.826 1.00 94.50 82 SER A N 1
ATOM 610 C CA . SER A 1 82 ? 2.181 -1.788 5.619 1.00 94.50 82 SER A CA 1
ATOM 611 C C . SER A 1 82 ? 3.079 -2.992 5.942 1.00 94.50 82 SER A C 1
ATOM 613 O O . SER A 1 82 ? 2.792 -3.793 6.837 1.00 94.50 82 SER A O 1
ATOM 615 N N . GLY A 1 83 ? 4.209 -3.108 5.258 1.00 95.56 83 GLY A N 1
ATOM 616 C CA . GLY A 1 83 ? 5.094 -4.268 5.319 1.00 95.56 83 GLY A CA 1
ATOM 617 C C . GLY A 1 83 ? 4.711 -5.364 4.325 1.00 95.56 83 GLY A C 1
ATOM 618 O O . GLY A 1 83 ? 3.717 -5.277 3.613 1.00 95.56 83 GLY A O 1
ATOM 619 N N . GLN A 1 84 ? 5.511 -6.424 4.301 1.00 96.00 84 GLN A N 1
ATOM 620 C CA . GLN A 1 84 ? 5.261 -7.599 3.464 1.00 96.00 84 GLN A CA 1
ATOM 621 C C . GLN A 1 84 ? 3.975 -8.309 3.900 1.00 96.00 84 GLN A C 1
ATOM 623 O O . GLN A 1 84 ? 3.648 -8.296 5.096 1.00 96.00 84 GLN A O 1
ATOM 628 N N . CYS A 1 85 ? 3.284 -8.940 2.948 1.00 93.75 85 CYS A N 1
ATOM 629 C CA . CYS A 1 85 ? 2.381 -10.046 3.251 1.00 93.75 85 CYS A CA 1
ATOM 630 C C . CYS A 1 85 ? 3.214 -11.199 3.849 1.0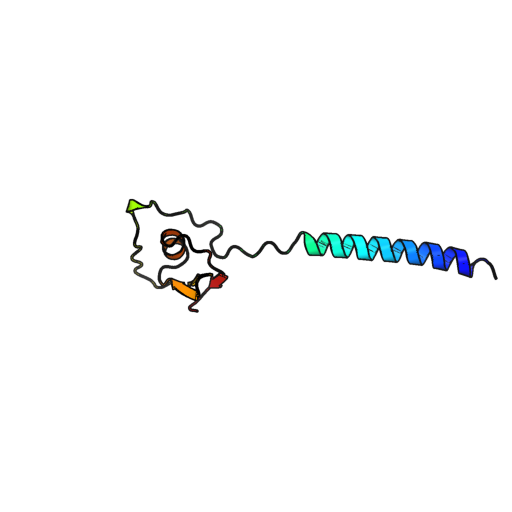0 93.75 85 CYS A C 1
ATOM 632 O O . CYS A 1 85 ? 2.790 -11.680 4.916 1.00 93.75 85 CYS A O 1
#

Secondary structure (DSSP, 8-state):
--HHHHHHHHHHHHHHHHHHHHHHHHHT------TTTTPPPPPGGGPSP--SS---EEETTSPEETTTHHHHHHTT--EEEES--

Sequence (85 aa):
MVASASFRQQMSLALIMALGISLWVLHSKVEADDICKGISKPDPESCPIYCLINDPVCGADGYTYWCGCVEAMCAETQVVRSGQC

Radius of gyration: 24.14 Å; chains: 1; bounding box: 63×22×63 Å

Organism: NCBI:txid586398

InterPro domains:
  IPR036058 Kazal domain superfamily [SSF100895] (42-85)

Foldseek 3Di:
DPVVPVCVVVVVVVVVVVVVVVVVVVVPPPPQPQPCPPPDADDLVCPPDDDPAFFWFAWPVRAIDRNPPNNCSNVVTGTNGTDHD